Protein AF-A0A9E0LK33-F1 (afdb_monomer_lite)

Structure (mmCIF, N/CA/C/O backbone):
data_AF-A0A9E0LK33-F1
#
_entry.id   AF-A0A9E0LK33-F1
#
loop_
_atom_site.group_PDB
_atom_site.id
_atom_site.type_symbol
_atom_site.label_atom_id
_atom_site.label_alt_id
_atom_site.label_comp_id
_atom_site.label_asym_id
_atom_site.label_entity_id
_atom_site.label_seq_id
_atom_site.pdbx_PDB_ins_code
_atom_site.Cartn_x
_atom_site.Cartn_y
_atom_site.Cartn_z
_atom_site.occupancy
_atom_site.B_iso_or_equiv
_atom_site.auth_seq_id
_atom_site.auth_comp_id
_atom_site.auth_asym_id
_atom_site.auth_atom_id
_atom_site.pdbx_PDB_model_num
ATOM 1 N N . MET A 1 1 ? 21.425 -61.976 19.466 1.00 54.62 1 MET A N 1
ATOM 2 C CA . MET A 1 1 ? 20.551 -60.784 19.347 1.00 54.62 1 MET A CA 1
ATOM 3 C C . MET A 1 1 ? 21.285 -59.487 19.737 1.00 54.62 1 MET A C 1
ATOM 5 O O . MET A 1 1 ? 20.877 -58.837 20.687 1.00 54.62 1 MET A O 1
ATOM 9 N N . ARG A 1 2 ? 22.384 -59.098 19.064 1.00 52.91 2 ARG A N 1
ATOM 10 C CA . ARG A 1 2 ? 23.091 -57.823 19.366 1.00 52.91 2 ARG A CA 1
ATOM 11 C C . ARG A 1 2 ? 23.716 -57.107 18.154 1.00 52.91 2 ARG A C 1
ATOM 13 O O . ARG A 1 2 ? 24.446 -56.147 18.339 1.00 52.91 2 ARG A O 1
ATOM 20 N N . LEU A 1 3 ? 23.439 -57.555 16.926 1.00 46.72 3 LEU A N 1
ATOM 21 C CA . LEU A 1 3 ? 23.984 -56.933 15.704 1.00 46.72 3 LEU A CA 1
ATOM 22 C C . LEU A 1 3 ? 22.909 -56.267 14.830 1.00 46.72 3 LEU A C 1
ATOM 24 O O . LEU A 1 3 ? 23.234 -55.418 14.010 1.00 46.72 3 LEU A O 1
ATOM 28 N N . LEU A 1 4 ? 21.625 -56.578 15.047 1.00 45.12 4 LEU A N 1
ATOM 29 C CA . LEU A 1 4 ? 20.515 -55.987 14.289 1.00 45.12 4 LEU A CA 1
ATOM 30 C C . LEU A 1 4 ? 20.141 -54.568 14.769 1.00 45.12 4 LEU A C 1
ATOM 32 O O . LEU A 1 4 ? 19.580 -53.786 14.014 1.00 45.12 4 LEU A O 1
ATOM 36 N N . SER A 1 5 ? 20.482 -54.214 16.012 1.00 48.97 5 SER A N 1
ATOM 37 C CA . SER A 1 5 ? 20.135 -52.929 16.641 1.00 48.97 5 SER A CA 1
ATOM 38 C C . SER A 1 5 ? 21.117 -51.788 16.334 1.00 48.97 5 SER A C 1
ATOM 40 O O . SER A 1 5 ? 20.790 -50.620 16.542 1.00 48.97 5 SER A O 1
ATOM 42 N N . VAL A 1 6 ? 22.311 -52.095 15.818 1.00 51.22 6 VAL A N 1
ATOM 43 C CA . VAL A 1 6 ? 23.331 -51.076 15.504 1.00 51.22 6 VAL A CA 1
ATOM 44 C C . VAL A 1 6 ? 23.094 -50.467 14.117 1.00 51.22 6 VAL A C 1
ATOM 46 O O . VAL A 1 6 ? 23.291 -49.271 13.926 1.00 51.22 6 VAL A O 1
ATOM 49 N N . VAL A 1 7 ? 22.572 -51.252 13.169 1.00 51.94 7 VAL A N 1
ATOM 50 C CA . VAL A 1 7 ? 22.350 -50.806 11.783 1.00 51.94 7 VAL A CA 1
ATOM 51 C C . VAL A 1 7 ? 21.169 -49.829 11.672 1.00 51.94 7 VAL A C 1
ATOM 53 O O . VAL A 1 7 ? 21.258 -48.844 10.943 1.00 51.94 7 VAL A O 1
ATOM 56 N N . CYS A 1 8 ? 20.099 -50.011 12.457 1.00 46.41 8 CYS A N 1
ATOM 57 C CA . CYS A 1 8 ? 18.974 -49.062 12.479 1.00 46.41 8 CYS A CA 1
ATOM 58 C C . CYS A 1 8 ? 19.328 -47.708 13.114 1.00 46.41 8 CYS A C 1
ATOM 60 O O . CYS A 1 8 ? 18.790 -46.681 12.706 1.00 46.41 8 CYS A O 1
ATOM 62 N N . SER A 1 9 ? 20.250 -47.691 14.079 1.00 49.72 9 SER A N 1
ATOM 63 C CA . SER A 1 9 ? 20.645 -46.460 14.777 1.00 49.72 9 SER A CA 1
ATOM 64 C C . SER A 1 9 ? 21.509 -45.541 13.902 1.00 49.72 9 SER A C 1
ATOM 66 O O . SER A 1 9 ? 21.467 -44.324 14.060 1.00 49.72 9 SER A O 1
ATOM 68 N N . LEU A 1 10 ? 22.254 -46.103 12.943 1.00 47.41 10 LEU A N 1
ATOM 69 C CA . LEU A 1 10 ? 23.092 -45.325 12.024 1.00 47.41 10 LEU A CA 1
ATOM 70 C C . LEU A 1 10 ? 22.286 -44.731 10.854 1.00 47.41 10 LEU A C 1
ATOM 72 O O . LEU A 1 10 ? 22.591 -43.637 10.386 1.00 47.41 10 LEU A O 1
ATOM 76 N N . ALA A 1 11 ? 21.215 -45.408 10.424 1.00 51.69 11 ALA A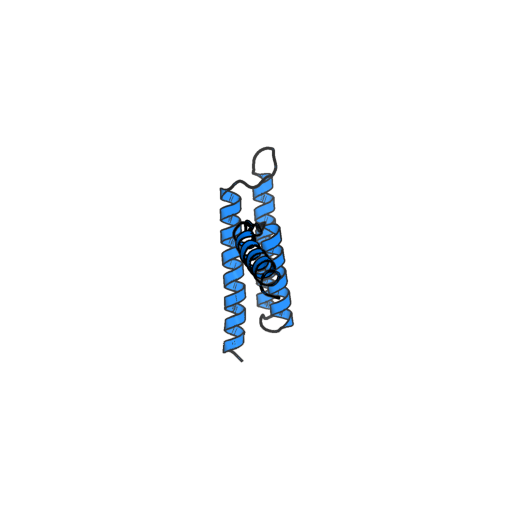 N 1
ATOM 77 C CA . ALA A 1 11 ? 20.337 -44.924 9.356 1.00 51.69 11 ALA A CA 1
ATOM 78 C C . ALA A 1 11 ? 19.490 -43.706 9.779 1.00 51.69 11 ALA A C 1
ATOM 80 O O . ALA A 1 11 ? 19.265 -42.809 8.972 1.00 51.69 11 ALA A O 1
ATOM 81 N N . LEU A 1 12 ? 19.079 -43.627 11.051 1.00 52.34 12 LEU A N 1
ATOM 82 C CA . LEU A 1 12 ? 18.332 -42.480 11.594 1.00 52.34 12 LEU A CA 1
ATOM 83 C C . LEU A 1 12 ? 19.213 -41.242 11.841 1.00 52.34 12 LEU A C 1
ATOM 85 O O . LEU A 1 12 ? 18.714 -40.117 11.822 1.00 52.34 12 LEU A O 1
ATOM 89 N N . ALA A 1 13 ? 20.521 -41.433 12.041 1.00 50.28 13 ALA A N 1
ATOM 90 C CA . ALA A 1 13 ? 21.469 -40.341 12.258 1.00 50.28 13 ALA A CA 1
ATOM 91 C C . ALA A 1 13 ? 21.916 -39.650 10.955 1.00 50.28 13 ALA A C 1
ATOM 93 O O . ALA A 1 13 ? 22.337 -38.497 11.000 1.00 50.28 13 ALA A O 1
ATOM 94 N N . LEU A 1 14 ? 21.807 -40.311 9.794 1.00 50.50 14 LEU A N 1
ATOM 95 C CA . LEU A 1 14 ? 22.146 -39.698 8.500 1.00 50.50 14 LEU A CA 1
ATOM 96 C C . LEU A 1 14 ? 21.004 -38.867 7.893 1.00 50.50 14 LEU A C 1
ATOM 98 O O . LEU A 1 14 ? 21.263 -37.967 7.098 1.00 50.50 14 LEU A O 1
ATOM 102 N N . SER A 1 15 ? 19.749 -39.123 8.270 1.00 53.94 15 SER A N 1
ATOM 103 C CA . SER A 1 15 ? 18.589 -38.391 7.739 1.00 53.94 15 SER A CA 1
ATOM 104 C C . SER A 1 15 ? 18.428 -36.967 8.291 1.00 53.94 15 SER A C 1
ATOM 106 O O . SER A 1 15 ? 17.732 -36.158 7.682 1.00 53.94 15 SER A O 1
ATOM 108 N N . SER A 1 16 ? 19.071 -36.624 9.412 1.00 53.53 16 SER A N 1
ATOM 109 C CA . SER A 1 16 ? 18.981 -35.287 10.025 1.00 53.53 16 SER A CA 1
ATOM 110 C C . SER A 1 16 ? 19.902 -34.241 9.386 1.00 53.53 16 SER A C 1
ATOM 112 O O . SER A 1 16 ? 19.716 -33.047 9.614 1.00 53.53 16 SER A O 1
ATOM 114 N N . LEU A 1 17 ? 20.865 -34.655 8.555 1.00 52.78 17 LEU A N 1
ATOM 115 C CA . LEU A 1 17 ? 21.786 -33.743 7.866 1.00 52.78 17 LEU A CA 1
ATOM 116 C C . LEU A 1 17 ? 21.237 -33.218 6.529 1.00 52.78 17 LEU A C 1
ATOM 118 O O . LEU A 1 17 ? 21.777 -32.258 5.984 1.00 52.78 17 LEU A O 1
ATOM 122 N N . PHE A 1 18 ? 20.154 -33.799 6.001 1.00 51.88 18 PHE A N 1
ATOM 123 C CA . PHE A 1 18 ? 19.607 -33.399 4.697 1.00 51.88 18 PHE A CA 1
ATOM 124 C C . PHE A 1 18 ? 18.770 -32.107 4.752 1.00 51.88 18 PHE A C 1
ATOM 126 O O . PHE A 1 18 ? 18.615 -31.422 3.744 1.00 51.88 18 PHE A O 1
ATOM 133 N N . SER A 1 19 ? 18.279 -31.713 5.931 1.00 55.47 19 SER A N 1
ATOM 134 C CA . SER A 1 19 ? 17.427 -30.523 6.082 1.00 55.47 19 SER A CA 1
ATOM 135 C C . SER A 1 19 ? 18.184 -29.186 6.088 1.00 55.47 19 SER A C 1
ATOM 137 O O . SER A 1 19 ? 17.542 -28.141 6.129 1.00 55.47 19 SER A O 1
ATOM 139 N N . MET A 1 20 ? 19.523 -29.176 6.051 1.00 57.44 20 MET A N 1
ATOM 140 C CA . MET A 1 20 ? 20.318 -27.933 6.117 1.00 57.44 20 MET A CA 1
ATOM 141 C C . MET A 1 20 ? 20.507 -27.219 4.767 1.00 57.44 20 MET A C 1
ATOM 143 O O . MET A 1 20 ? 21.085 -26.137 4.740 1.00 57.44 20 MET A O 1
ATOM 147 N N . PHE A 1 21 ? 20.028 -27.789 3.656 1.00 58.50 21 PHE A N 1
ATOM 148 C CA . PHE A 1 21 ? 20.308 -27.277 2.304 1.00 58.50 21 PHE A CA 1
ATOM 149 C C . PHE A 1 21 ? 19.068 -26.913 1.484 1.00 58.50 21 PHE A C 1
ATOM 151 O O . PHE A 1 21 ? 19.168 -26.763 0.268 1.00 58.50 21 PHE A O 1
ATOM 158 N N . LEU A 1 22 ? 17.901 -26.741 2.110 1.00 62.00 22 LEU A N 1
ATOM 159 C CA . LEU A 1 22 ? 16.782 -26.142 1.389 1.00 62.00 22 LEU A CA 1
ATOM 160 C C . LEU A 1 22 ? 16.981 -24.622 1.352 1.00 62.00 22 LEU A C 1
ATOM 162 O O . LEU A 1 22 ? 16.991 -24.000 2.418 1.00 62.00 22 LEU A O 1
ATOM 166 N N . PRO A 1 23 ? 17.146 -24.001 0.168 1.00 66.31 23 PRO A N 1
ATOM 167 C CA . PRO A 1 23 ? 17.097 -22.554 0.083 1.00 66.31 23 PRO A CA 1
ATOM 168 C C . PRO A 1 23 ? 15.715 -22.109 0.572 1.00 66.31 23 PRO A C 1
ATOM 170 O O . PRO A 1 23 ? 14.689 -22.490 0.009 1.00 66.31 23 PRO A O 1
ATOM 173 N N . VAL A 1 24 ? 15.681 -21.322 1.648 1.00 65.44 24 VAL A N 1
ATOM 174 C CA . VAL A 1 24 ? 14.480 -20.574 2.024 1.00 65.44 24 VAL A CA 1
ATOM 175 C C . VAL A 1 24 ? 14.350 -19.459 0.995 1.00 65.44 24 VAL A C 1
ATOM 177 O O . VAL A 1 24 ? 14.931 -18.386 1.143 1.00 65.44 24 VAL A O 1
ATOM 180 N N . GLU A 1 25 ? 13.650 -19.748 -0.098 1.00 62.16 25 GLU A N 1
ATOM 181 C CA . GLU A 1 25 ? 13.341 -18.756 -1.118 1.00 62.16 25 GLU A CA 1
ATOM 182 C C . GLU A 1 25 ? 12.305 -17.793 -0.525 1.00 62.16 25 GLU A C 1
ATOM 184 O O . GLU A 1 25 ? 11.123 -18.113 -0.363 1.00 62.16 25 GLU A O 1
ATOM 189 N N . ALA A 1 26 ? 12.773 -16.627 -0.079 1.00 68.00 26 ALA A N 1
ATOM 190 C CA . ALA A 1 26 ? 11.892 -15.585 0.415 1.00 68.00 26 ALA A CA 1
ATOM 191 C C . ALA A 1 26 ? 10.972 -15.158 -0.732 1.00 68.00 26 ALA A C 1
ATOM 193 O O . ALA A 1 26 ? 11.448 -14.763 -1.793 1.00 68.00 26 ALA A O 1
ATOM 194 N N . LYS A 1 27 ? 9.653 -15.233 -0.519 1.00 73.75 27 LYS A N 1
ATOM 195 C CA . LYS A 1 27 ? 8.669 -14.764 -1.498 1.00 73.75 27 LYS A CA 1
ATOM 196 C C . LYS A 1 27 ? 8.989 -13.315 -1.872 1.00 73.75 27 LYS A C 1
ATOM 198 O O . LYS A 1 27 ? 8.818 -12.426 -1.037 1.00 73.75 27 LYS A O 1
ATOM 203 N N . GLU A 1 28 ? 9.411 -13.077 -3.111 1.00 77.44 28 GLU A N 1
ATOM 204 C CA . GLU A 1 28 ? 9.517 -11.721 -3.640 1.00 77.44 28 GLU A CA 1
ATOM 205 C C . GLU A 1 28 ? 8.107 -11.153 -3.796 1.00 77.44 28 GLU A C 1
ATOM 207 O O . GLU A 1 28 ? 7.257 -11.699 -4.500 1.00 77.44 28 GLU A O 1
ATOM 212 N N . TRP A 1 29 ? 7.831 -10.072 -3.074 1.00 85.88 29 TRP A N 1
ATOM 213 C CA . TRP A 1 29 ? 6.557 -9.377 -3.176 1.00 85.88 29 TRP A CA 1
ATOM 214 C C . TRP A 1 29 ? 6.634 -8.357 -4.299 1.00 85.88 29 TRP A C 1
ATOM 216 O O . TRP A 1 29 ? 7.483 -7.469 -4.270 1.00 85.88 29 TRP A O 1
ATOM 226 N N . SER A 1 30 ? 5.712 -8.435 -5.257 1.00 93.12 30 SER A N 1
ATOM 227 C CA . SER A 1 30 ? 5.571 -7.365 -6.237 1.00 93.12 30 SER A CA 1
ATOM 228 C C . SER A 1 30 ? 4.882 -6.138 -5.622 1.00 93.12 30 SER A C 1
ATOM 230 O O . SER A 1 30 ? 4.145 -6.229 -4.633 1.00 93.12 30 SER A O 1
ATOM 232 N N . ILE A 1 31 ? 5.049 -4.976 -6.264 1.00 95.12 31 ILE A N 1
ATOM 233 C CA . ILE A 1 31 ? 4.313 -3.749 -5.913 1.00 95.12 31 ILE A CA 1
ATOM 234 C C . ILE A 1 31 ? 2.795 -3.985 -5.937 1.00 95.12 31 ILE A C 1
ATOM 236 O O . ILE A 1 31 ? 2.067 -3.432 -5.115 1.00 95.12 31 ILE A O 1
ATOM 240 N N . ASP A 1 32 ? 2.307 -4.792 -6.884 1.00 95.12 32 ASP A N 1
ATOM 241 C CA . ASP A 1 32 ? 0.891 -5.152 -6.995 1.00 95.12 32 ASP A CA 1
ATOM 242 C C . ASP A 1 32 ? 0.422 -5.979 -5.792 1.00 95.12 32 ASP A C 1
ATOM 244 O O . ASP A 1 32 ? -0.579 -5.623 -5.163 1.00 95.12 32 ASP A O 1
ATOM 248 N N . ASP A 1 33 ? 1.190 -7.002 -5.409 1.00 95.88 33 ASP A N 1
ATOM 249 C CA . ASP A 1 33 ? 0.878 -7.848 -4.253 1.00 95.88 33 ASP A CA 1
ATOM 250 C C . ASP A 1 33 ? 0.838 -7.030 -2.960 1.00 95.88 33 ASP A C 1
ATOM 252 O O . ASP A 1 33 ? -0.102 -7.147 -2.168 1.00 95.88 33 ASP A O 1
ATOM 256 N N . ARG A 1 34 ? 1.830 -6.151 -2.749 1.00 97.06 34 ARG A N 1
ATOM 257 C CA . ARG A 1 34 ? 1.861 -5.274 -1.568 1.00 97.06 34 ARG A CA 1
ATOM 258 C C . ARG A 1 34 ? 0.674 -4.316 -1.552 1.00 97.06 34 ARG A C 1
ATOM 260 O O . ARG A 1 34 ? 0.051 -4.137 -0.506 1.00 97.06 34 ARG A O 1
ATOM 267 N N . GLN A 1 35 ? 0.329 -3.716 -2.690 1.00 97.81 35 GLN A N 1
ATOM 268 C CA . GLN A 1 35 ? -0.809 -2.800 -2.781 1.00 97.81 35 GLN A CA 1
ATOM 269 C C . GLN A 1 35 ? -2.131 -3.515 -2.457 1.00 97.81 35 GLN A C 1
ATOM 271 O O . GLN A 1 35 ? -2.968 -2.966 -1.735 1.00 97.81 35 GLN A O 1
ATOM 276 N N . GLN A 1 36 ? -2.312 -4.745 -2.950 1.00 98.00 36 GLN A N 1
ATOM 277 C CA . GLN A 1 36 ? -3.482 -5.567 -2.644 1.00 98.00 36 GLN A CA 1
ATOM 278 C C . GLN A 1 36 ? -3.532 -5.960 -1.163 1.00 98.00 36 GLN A C 1
ATOM 280 O O . GLN A 1 36 ? -4.588 -5.840 -0.539 1.00 98.00 36 GLN A O 1
ATOM 285 N N . ALA A 1 37 ? -2.402 -6.360 -0.578 1.00 97.94 37 ALA A N 1
ATOM 286 C CA . ALA A 1 37 ? -2.327 -6.698 0.840 1.00 97.94 37 ALA A CA 1
ATOM 287 C C . ALA A 1 37 ? -2.689 -5.503 1.736 1.00 97.94 37 ALA A C 1
ATOM 289 O O . ALA A 1 37 ? -3.496 -5.643 2.655 1.00 97.94 37 ALA A O 1
ATOM 290 N N . LEU A 1 38 ? -2.173 -4.304 1.444 1.00 98.56 38 LEU A N 1
ATOM 291 C CA . LEU A 1 38 ? -2.537 -3.099 2.197 1.00 98.56 38 LEU A CA 1
ATOM 292 C C . LEU A 1 38 ? -4.015 -2.730 2.009 1.00 98.56 38 LEU A C 1
ATOM 294 O O . LEU A 1 38 ? -4.685 -2.369 2.975 1.00 98.56 38 LEU A O 1
ATOM 298 N N . MET A 1 39 ? -4.565 -2.875 0.798 1.00 98.62 39 MET A N 1
ATOM 299 C CA . MET A 1 39 ? -6.000 -2.681 0.553 1.00 98.62 39 MET A CA 1
ATOM 300 C C . MET A 1 39 ? -6.850 -3.625 1.416 1.00 98.62 39 MET A C 1
ATOM 302 O O . MET A 1 39 ? -7.847 -3.204 2.009 1.00 98.62 39 MET A O 1
ATOM 306 N N . GLN A 1 40 ? -6.443 -4.890 1.521 1.00 98.50 40 GLN A N 1
ATOM 307 C CA . GLN A 1 40 ? -7.103 -5.866 2.380 1.00 98.50 40 GLN A CA 1
ATOM 308 C C . GLN A 1 40 ? -7.020 -5.463 3.858 1.00 98.50 40 GLN A C 1
ATOM 310 O O . GLN A 1 40 ? -8.053 -5.434 4.527 1.00 98.50 40 GLN A O 1
ATOM 315 N N . GLN A 1 41 ? -5.850 -5.040 4.343 1.00 98.38 41 GLN A N 1
ATOM 316 C CA . GLN A 1 41 ? -5.687 -4.556 5.719 1.00 98.38 41 GLN A CA 1
ATOM 317 C C . GLN A 1 41 ? -6.585 -3.352 6.037 1.00 98.38 41 GLN A C 1
ATOM 319 O O . GLN A 1 41 ? -7.146 -3.273 7.131 1.00 98.38 41 GLN A O 1
ATOM 324 N N . VAL A 1 42 ? -6.768 -2.426 5.088 1.00 98.69 42 VAL A N 1
ATOM 325 C CA . VAL A 1 42 ? -7.697 -1.292 5.243 1.00 98.69 42 VAL A CA 1
ATOM 326 C C . VAL A 1 42 ? -9.143 -1.779 5.366 1.00 98.69 42 VAL A C 1
ATOM 328 O O . VAL A 1 42 ? -9.889 -1.309 6.229 1.00 98.69 42 VAL A O 1
ATOM 331 N N . ASN A 1 43 ? -9.552 -2.729 4.521 1.00 98.50 43 ASN A N 1
ATOM 332 C CA . ASN A 1 43 ? -10.900 -3.298 4.553 1.00 98.50 43 ASN A CA 1
ATOM 333 C C . ASN A 1 43 ? -11.176 -4.036 5.869 1.00 98.50 43 ASN A C 1
ATOM 335 O O . ASN A 1 43 ? -12.227 -3.837 6.482 1.00 98.50 43 ASN A O 1
ATOM 339 N N . GLU A 1 44 ? -10.223 -4.847 6.321 1.00 98.19 44 GLU A N 1
ATOM 340 C CA . GLU A 1 44 ? -10.296 -5.576 7.586 1.00 98.19 44 GLU A CA 1
ATOM 341 C C . GLU A 1 44 ? -10.317 -4.624 8.782 1.00 98.19 44 GLU A C 1
ATOM 343 O O . GLU A 1 44 ? -11.185 -4.751 9.643 1.00 98.19 44 GLU A O 1
ATOM 348 N N . GLY A 1 45 ? -9.440 -3.614 8.798 1.00 97.75 45 GLY A N 1
ATOM 349 C CA . GLY A 1 45 ? -9.406 -2.596 9.847 1.00 97.75 45 GLY A CA 1
ATOM 350 C C . GLY A 1 45 ? -10.726 -1.832 9.959 1.00 97.75 45 GLY A C 1
ATOM 351 O O . GLY A 1 45 ? -11.227 -1.622 11.063 1.00 97.75 45 GLY A O 1
ATOM 352 N N . GLN A 1 46 ? -11.355 -1.485 8.831 1.00 98.12 46 GLN A N 1
ATOM 353 C CA . GLN A 1 46 ? -12.683 -0.867 8.845 1.00 98.12 46 GLN A CA 1
ATOM 354 C C . GLN A 1 46 ? -13.754 -1.827 9.385 1.00 98.12 46 GLN A C 1
ATOM 356 O O . GLN A 1 46 ? -14.560 -1.434 10.229 1.00 98.12 46 GLN A O 1
ATOM 361 N N . LYS A 1 47 ? -13.771 -3.086 8.926 1.00 97.56 47 LYS A N 1
ATOM 362 C CA . LYS A 1 47 ? -14.740 -4.101 9.378 1.00 97.56 47 LYS A CA 1
ATOM 363 C C . LYS A 1 47 ? -14.621 -4.368 10.882 1.00 97.56 47 LYS A C 1
ATOM 365 O O . LYS A 1 47 ? -15.634 -4.492 11.565 1.00 97.56 47 LYS A O 1
ATOM 370 N N . ALA A 1 48 ? -13.394 -4.400 11.396 1.00 96.38 48 ALA A N 1
ATOM 371 C CA . ALA A 1 48 ? -13.084 -4.592 12.809 1.00 96.38 48 ALA A CA 1
ATOM 372 C C . ALA A 1 48 ? -13.296 -3.330 13.669 1.00 96.38 48 ALA A C 1
ATOM 374 O O . ALA A 1 48 ? -13.067 -3.369 14.879 1.00 96.38 48 ALA A O 1
ATOM 375 N N . LYS A 1 49 ? -13.737 -2.209 13.072 1.00 95.38 49 LYS A N 1
ATOM 376 C CA . LYS A 1 49 ? -13.853 -0.894 13.729 1.00 95.38 49 LYS A CA 1
ATOM 377 C C . LYS A 1 49 ? -12.525 -0.404 14.335 1.00 95.38 49 LYS A C 1
ATOM 379 O O . LYS A 1 49 ? -12.523 0.359 15.296 1.00 95.38 49 LYS A O 1
ATOM 384 N N . GLU A 1 50 ? -11.402 -0.852 13.779 1.00 96.75 50 GLU A N 1
ATOM 385 C CA . GLU A 1 50 ? -10.055 -0.346 14.077 1.00 96.75 50 GLU A CA 1
ATOM 386 C C . GLU A 1 50 ? -9.704 0.864 13.199 1.00 96.75 50 GLU A C 1
ATOM 388 O O . GLU A 1 50 ? -8.775 1.595 13.508 1.00 96.75 50 GLU A O 1
ATOM 393 N N . LEU A 1 51 ? -10.456 1.091 12.120 1.00 97.62 51 LEU A N 1
ATOM 394 C CA . LEU A 1 51 ? -10.415 2.295 11.295 1.00 97.62 51 LEU A CA 1
ATOM 395 C C . LEU A 1 51 ? -11.831 2.858 11.157 1.00 97.62 51 LEU A C 1
ATOM 397 O O . LEU A 1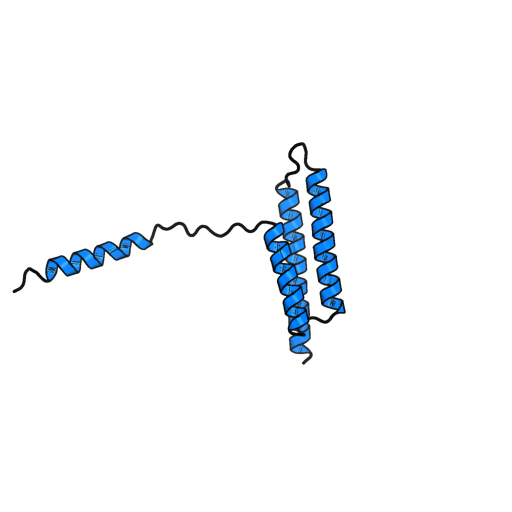 51 ? -12.796 2.115 10.956 1.00 97.62 51 LEU A O 1
ATOM 401 N N . THR A 1 52 ? -11.968 4.179 11.205 1.00 96.75 52 THR A N 1
ATOM 402 C CA . THR A 1 52 ? -13.217 4.851 10.836 1.00 96.75 52 THR A CA 1
ATOM 403 C C . THR A 1 52 ? -13.457 4.773 9.328 1.00 96.75 52 THR A C 1
ATOM 405 O O . THR A 1 52 ? -12.546 4.566 8.525 1.00 96.75 52 THR A O 1
ATOM 408 N N . VAL A 1 53 ? -14.700 5.030 8.912 1.00 97.25 53 VAL A N 1
ATOM 409 C CA . VAL A 1 53 ? -15.061 5.121 7.488 1.00 97.25 53 VAL A CA 1
ATOM 410 C C . VAL A 1 53 ? -14.234 6.191 6.765 1.00 97.25 53 VAL A C 1
ATOM 412 O O . VAL A 1 53 ? -13.809 5.976 5.631 1.00 97.25 53 VAL A O 1
ATOM 415 N N . LYS A 1 54 ? -13.978 7.336 7.414 1.00 97.75 54 LYS A N 1
ATOM 416 C CA . LYS A 1 54 ? -13.216 8.448 6.826 1.00 97.75 54 LYS A CA 1
ATOM 417 C C . LYS A 1 54 ? -11.740 8.088 6.647 1.00 97.75 54 LYS A C 1
ATOM 419 O O . LYS A 1 54 ? -11.201 8.310 5.565 1.00 97.75 54 LYS A O 1
ATOM 424 N N . GLU A 1 55 ? -11.118 7.501 7.667 1.00 98.25 55 GLU A N 1
ATOM 425 C CA . GLU A 1 55 ? -9.722 7.039 7.626 1.00 98.25 55 GLU A CA 1
ATOM 426 C C . GLU A 1 55 ? -9.539 5.961 6.555 1.00 98.25 55 GLU A C 1
ATOM 428 O O . GLU A 1 55 ? -8.708 6.105 5.660 1.00 98.25 55 GLU A O 1
ATOM 433 N N . ALA A 1 56 ? -10.397 4.937 6.558 1.00 98.50 56 ALA A N 1
ATOM 434 C CA . ALA A 1 56 ? -10.349 3.879 5.559 1.00 98.50 56 ALA A CA 1
ATOM 435 C C . ALA A 1 56 ? -10.583 4.417 4.136 1.00 98.50 56 ALA A C 1
ATOM 437 O O . ALA A 1 56 ? -9.941 3.973 3.187 1.00 98.50 56 ALA A O 1
ATOM 438 N N . LYS A 1 57 ? -11.476 5.399 3.950 1.00 98.56 57 LYS A N 1
ATOM 439 C CA . LYS A 1 57 ? -11.670 6.066 2.650 1.00 98.56 57 LYS A CA 1
ATOM 440 C C . LYS A 1 57 ? -10.415 6.819 2.198 1.00 98.56 57 LYS A C 1
ATOM 442 O O . LYS A 1 57 ? -10.097 6.767 1.011 1.00 98.56 57 LYS A O 1
ATOM 447 N N . SER A 1 58 ? -9.716 7.497 3.112 1.00 98.56 58 SER A N 1
ATOM 448 C CA . SER A 1 58 ? -8.461 8.191 2.8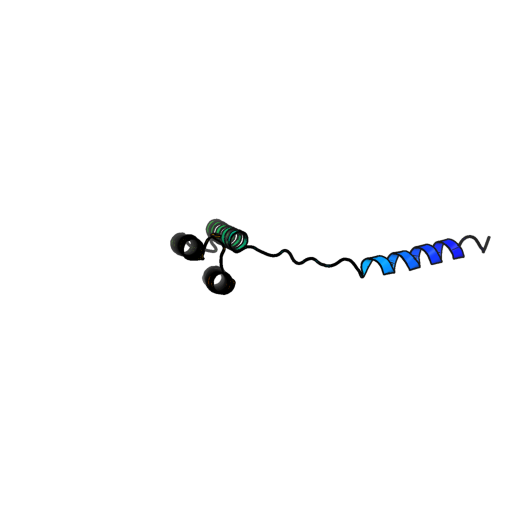00 1.00 98.56 58 SER A CA 1
ATOM 449 C C . SER A 1 58 ? -7.385 7.207 2.347 1.00 98.56 58 SER A C 1
ATOM 451 O O . SER A 1 58 ? -6.879 7.335 1.239 1.00 98.56 58 SER A O 1
ATOM 453 N N . LEU A 1 59 ? -7.146 6.146 3.119 1.00 98.75 59 LEU A N 1
ATOM 454 C CA . LEU A 1 59 ? -6.122 5.142 2.808 1.00 98.75 59 LEU A CA 1
ATOM 455 C C . LEU A 1 59 ? -6.371 4.446 1.458 1.00 98.75 59 LEU A C 1
ATOM 457 O O . LEU A 1 59 ? -5.447 4.237 0.673 1.00 98.75 59 LEU A O 1
ATOM 461 N N . ARG A 1 60 ? -7.636 4.145 1.122 1.00 98.69 60 ARG A N 1
ATOM 462 C CA . ARG A 1 60 ? -7.988 3.615 -0.210 1.00 98.69 60 ARG A CA 1
ATOM 463 C C . ARG A 1 60 ? -7.698 4.606 -1.333 1.00 98.69 60 ARG A C 1
ATOM 465 O O . ARG A 1 60 ? -7.289 4.192 -2.416 1.00 98.69 60 ARG A O 1
ATOM 472 N N . LYS A 1 61 ? -7.919 5.902 -1.096 1.00 98.62 61 LYS A N 1
ATOM 473 C CA . LYS A 1 61 ? -7.581 6.959 -2.057 1.00 98.62 61 LYS A CA 1
ATOM 474 C C . LYS A 1 61 ? -6.069 7.026 -2.269 1.00 98.62 61 LYS A C 1
ATOM 476 O O . LYS A 1 61 ? -5.644 7.151 -3.414 1.00 98.62 61 LYS A O 1
ATOM 481 N N . ASP A 1 62 ? -5.278 6.886 -1.212 1.00 98.62 62 ASP A N 1
ATOM 482 C CA . ASP A 1 62 ? -3.815 6.906 -1.298 1.00 98.62 62 ASP A CA 1
ATOM 483 C C . ASP A 1 62 ? -3.284 5.703 -2.089 1.00 98.62 62 ASP A C 1
ATOM 485 O O . ASP A 1 62 ? -2.508 5.882 -3.029 1.00 98.62 62 ASP A O 1
ATOM 489 N N . LEU A 1 63 ? -3.812 4.499 -1.838 1.00 98.56 63 LEU A N 1
ATOM 490 C CA . LEU A 1 63 ? -3.513 3.306 -2.645 1.00 98.56 63 LEU A CA 1
ATOM 491 C C . LEU A 1 63 ? -3.928 3.474 -4.118 1.00 98.56 63 LEU A C 1
ATOM 493 O O . LEU A 1 63 ? -3.190 3.090 -5.024 1.00 98.56 63 LEU A O 1
ATOM 497 N N . ALA A 1 64 ? -5.082 4.092 -4.389 1.00 98.38 64 ALA A N 1
ATOM 498 C CA . ALA A 1 64 ? -5.519 4.375 -5.758 1.00 98.38 64 ALA A CA 1
ATOM 499 C C . ALA A 1 64 ? -4.625 5.416 -6.458 1.00 98.38 64 ALA A C 1
ATOM 501 O O . ALA A 1 64 ? -4.379 5.325 -7.663 1.00 98.38 64 ALA A O 1
ATOM 502 N N . ASN A 1 65 ? -4.122 6.409 -5.723 1.00 98.44 65 ASN A N 1
ATOM 503 C CA . ASN A 1 65 ? -3.168 7.381 -6.246 1.00 98.44 65 ASN A CA 1
ATOM 504 C C . ASN A 1 65 ? -1.817 6.726 -6.553 1.00 98.44 65 ASN A C 1
ATOM 506 O O . ASN A 1 65 ? -1.243 7.008 -7.606 1.00 98.44 65 ASN A O 1
ATOM 510 N N . LEU A 1 66 ? -1.352 5.810 -5.699 1.00 98.19 66 LEU A N 1
ATOM 511 C CA . LEU A 1 66 ? -0.147 5.015 -5.935 1.00 98.19 66 LEU A CA 1
ATOM 512 C C . LEU A 1 66 ? -0.282 4.159 -7.200 1.00 98.19 66 LEU A C 1
ATOM 514 O O . LEU A 1 66 ? 0.603 4.181 -8.053 1.00 98.19 66 LEU A O 1
ATOM 518 N N . ALA A 1 67 ? -1.429 3.503 -7.395 1.00 97.56 67 ALA A N 1
ATOM 519 C CA . ALA A 1 67 ? -1.716 2.751 -8.617 1.00 97.56 67 ALA A CA 1
ATOM 520 C C . ALA A 1 67 ? -1.618 3.628 -9.879 1.00 97.56 67 ALA A C 1
ATOM 522 O O . ALA A 1 67 ? -0.993 3.246 -10.871 1.00 97.56 67 ALA A O 1
ATOM 523 N N . LYS A 1 68 ? -2.186 4.842 -9.832 1.00 97.81 68 LYS A N 1
ATOM 524 C CA . LYS A 1 68 ? -2.094 5.820 -10.931 1.00 97.81 68 LYS A CA 1
ATOM 525 C C . LYS A 1 68 ? -0.659 6.291 -11.158 1.00 97.81 68 LYS A C 1
ATOM 527 O O . LYS A 1 68 ? -0.244 6.434 -12.306 1.00 97.81 68 LYS A O 1
ATOM 532 N N . LYS A 1 69 ? 0.097 6.539 -10.087 1.00 96.88 69 LYS A N 1
ATOM 533 C CA . LYS A 1 69 ? 1.515 6.918 -10.152 1.00 96.88 69 LYS A CA 1
ATOM 534 C C . LYS A 1 69 ? 2.335 5.819 -10.825 1.00 96.88 69 LYS A C 1
ATOM 536 O O . LYS A 1 69 ? 3.033 6.105 -11.792 1.00 96.88 69 LYS A O 1
ATOM 541 N N . LYS A 1 70 ? 2.151 4.564 -10.409 1.00 95.81 70 LYS A N 1
ATOM 542 C CA . LYS A 1 70 ? 2.772 3.392 -11.034 1.00 95.81 70 LYS A CA 1
ATOM 543 C C . LYS A 1 70 ? 2.445 3.285 -12.521 1.00 95.81 70 LYS A C 1
ATOM 545 O O . LYS A 1 70 ? 3.347 3.078 -13.323 1.00 95.81 70 LYS A O 1
ATOM 550 N N . ALA A 1 71 ? 1.176 3.446 -12.902 1.00 94.31 71 ALA A N 1
ATOM 551 C CA . ALA A 1 71 ? 0.771 3.405 -14.308 1.00 94.31 71 ALA A CA 1
ATOM 552 C C . ALA A 1 71 ? 1.474 4.494 -15.137 1.00 94.31 71 ALA A C 1
ATOM 554 O O . ALA A 1 71 ? 1.972 4.216 -16.224 1.00 94.31 71 ALA A O 1
ATOM 555 N N . LYS A 1 72 ? 1.591 5.714 -14.594 1.00 94.06 72 LYS A N 1
ATOM 556 C CA . LYS A 1 72 ? 2.348 6.805 -15.227 1.00 94.06 72 LYS A CA 1
ATOM 557 C C . LYS A 1 72 ? 3.844 6.499 -15.327 1.00 94.06 72 LYS A C 1
ATOM 559 O O . LYS A 1 72 ? 4.443 6.830 -16.339 1.00 94.06 72 LYS A O 1
ATOM 564 N N . MET A 1 73 ? 4.442 5.893 -14.301 1.00 94.75 73 MET A N 1
ATOM 565 C CA . MET A 1 73 ? 5.853 5.488 -14.316 1.00 94.75 73 MET A CA 1
ATOM 566 C C . MET A 1 73 ? 6.122 4.418 -15.371 1.00 94.75 73 MET A C 1
ATOM 568 O O . MET A 1 73 ? 7.076 4.557 -16.124 1.00 94.75 73 MET A O 1
ATOM 572 N N . LYS A 1 74 ? 5.255 3.401 -15.481 1.00 91.38 74 LYS A N 1
ATOM 573 C CA . LYS A 1 74 ? 5.344 2.383 -16.540 1.00 91.38 74 LYS A CA 1
ATOM 574 C C . LYS A 1 74 ? 5.259 3.010 -17.930 1.00 91.38 74 LYS A C 1
ATOM 576 O O . LYS A 1 74 ? 6.134 2.763 -18.743 1.00 91.38 74 LYS A O 1
ATOM 581 N N . ALA A 1 75 ? 4.279 3.890 -18.151 1.00 89.38 75 ALA A N 1
ATOM 582 C CA . ALA A 1 75 ? 4.085 4.556 -19.440 1.00 89.38 75 ALA A CA 1
ATOM 583 C C . ALA A 1 75 ? 5.247 5.482 -19.846 1.00 89.38 75 ALA A C 1
ATOM 585 O O . ALA A 1 75 ? 5.417 5.764 -21.027 1.00 89.38 75 ALA A O 1
ATOM 586 N N . LYS A 1 76 ? 6.011 5.992 -18.872 1.00 87.50 76 LYS A N 1
ATOM 587 C CA . LYS A 1 76 ? 7.203 6.821 -19.104 1.00 87.50 76 LYS A CA 1
ATOM 588 C C . LYS A 1 76 ? 8.491 6.012 -19.231 1.00 87.50 76 LYS A C 1
ATOM 590 O O . LYS A 1 76 ? 9.481 6.567 -19.685 1.00 87.50 76 LYS A O 1
ATOM 595 N N . ALA A 1 77 ? 8.504 4.766 -18.764 1.00 82.44 77 ALA A N 1
ATOM 596 C CA . ALA A 1 77 ? 9.676 3.913 -18.850 1.00 82.44 77 ALA A CA 1
ATOM 597 C C . ALA A 1 77 ? 9.796 3.380 -20.282 1.00 82.44 77 ALA A C 1
ATOM 599 O O . ALA A 1 77 ? 8.853 2.777 -20.799 1.00 82.44 77 ALA A O 1
ATOM 600 N N . ASP A 1 78 ? 10.943 3.638 -20.910 1.00 66.81 78 ASP A N 1
ATOM 601 C CA . ASP A 1 78 ? 11.223 3.333 -22.314 1.00 66.81 78 ASP A CA 1
ATOM 602 C C . ASP A 1 78 ? 10.789 1.918 -22.724 1.00 66.81 78 ASP A C 1
ATOM 604 O O . ASP A 1 78 ? 10.968 0.972 -21.957 1.00 66.81 78 ASP A O 1
ATOM 608 N N . SER A 1 79 ? 10.250 1.814 -23.948 1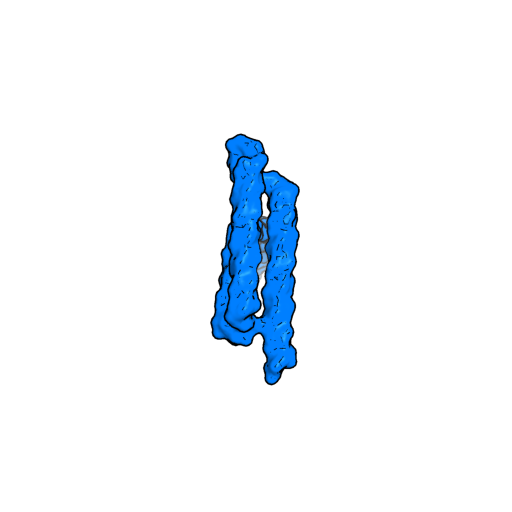.00 63.28 79 SER A N 1
ATOM 609 C CA . SER A 1 79 ? 9.919 0.663 -24.823 1.00 63.28 79 SER A CA 1
ATOM 610 C C . SER A 1 79 ? 9.255 -0.602 -24.245 1.00 63.28 79 SER A C 1
ATOM 612 O O . SER A 1 79 ? 8.437 -1.213 -24.926 1.00 63.28 79 SER A O 1
ATOM 614 N N . ASN A 1 80 ? 9.544 -1.000 -23.009 1.00 71.50 80 ASN A N 1
ATOM 615 C CA . ASN A 1 80 ? 9.125 -2.260 -22.401 1.00 71.50 80 ASN A CA 1
ATOM 616 C C . ASN A 1 80 ? 8.020 -2.090 -21.351 1.00 71.50 80 ASN A C 1
ATOM 618 O O . ASN A 1 80 ? 7.544 -3.088 -20.815 1.00 71.50 80 ASN A O 1
ATOM 622 N N . ASN A 1 81 ? 7.597 -0.853 -21.051 1.00 78.88 81 ASN A N 1
ATOM 623 C CA . ASN A 1 81 ? 6.505 -0.565 -20.110 1.00 78.88 81 ASN A CA 1
ATOM 624 C C . ASN A 1 81 ? 6.751 -1.162 -18.698 1.00 78.88 81 ASN A C 1
ATOM 626 O O . ASN A 1 81 ? 5.819 -1.459 -17.939 1.00 78.88 81 ASN A O 1
ATOM 630 N N . THR A 1 82 ? 8.029 -1.352 -18.354 1.00 85.69 82 THR A N 1
ATOM 631 C CA . THR A 1 82 ? 8.507 -1.989 -17.121 1.00 85.69 82 THR A CA 1
ATOM 632 C C . THR A 1 82 ? 9.049 -0.928 -16.176 1.00 85.69 82 THR A C 1
ATOM 634 O O . THR A 1 82 ? 9.726 0.005 -16.592 1.00 85.69 82 THR A O 1
ATOM 637 N N . LEU A 1 83 ? 8.766 -1.058 -14.879 1.00 90.06 83 LEU A N 1
ATOM 638 C CA . LEU A 1 83 ? 9.293 -0.128 -13.880 1.00 90.06 83 LEU A CA 1
ATOM 639 C C . LEU A 1 83 ? 10.817 -0.267 -13.773 1.00 90.06 83 LEU A C 1
ATOM 641 O O . LEU A 1 83 ? 11.312 -1.370 -13.544 1.00 90.06 83 LEU A O 1
ATOM 645 N N . THR A 1 84 ? 11.537 0.854 -13.864 1.00 91.81 84 THR A N 1
ATOM 646 C CA . THR A 1 84 ? 12.955 0.927 -13.482 1.00 91.81 84 THR A CA 1
ATOM 647 C C . THR A 1 84 ? 13.131 0.642 -11.986 1.00 91.81 84 THR A C 1
ATOM 649 O O . THR A 1 84 ? 12.171 0.715 -11.211 1.00 91.81 84 THR A O 1
ATOM 652 N N . LYS A 1 85 ? 14.360 0.342 -11.555 1.00 91.00 85 LYS A N 1
ATOM 653 C CA . LYS A 1 85 ? 14.667 0.076 -10.139 1.00 91.00 85 LYS A CA 1
ATOM 654 C C . LYS A 1 85 ? 14.374 1.286 -9.249 1.00 91.00 85 LYS A C 1
ATOM 656 O O . LYS A 1 85 ? 13.886 1.132 -8.131 1.00 91.00 85 LYS A O 1
ATOM 661 N N . GLU A 1 86 ? 14.613 2.488 -9.757 1.00 92.19 86 GLU A N 1
ATOM 662 C CA . GLU A 1 86 ? 14.334 3.748 -9.070 1.00 92.19 86 GLU A CA 1
ATOM 663 C C . GLU A 1 86 ? 12.824 3.923 -8.878 1.00 92.19 86 GLU A C 1
ATOM 665 O O . GLU A 1 86 ? 12.373 4.173 -7.762 1.00 92.19 86 GLU A O 1
ATOM 670 N N . ASN A 1 87 ? 12.030 3.681 -9.930 1.00 93.81 87 ASN A N 1
ATOM 671 C CA . ASN A 1 87 ? 10.569 3.719 -9.848 1.00 93.81 87 ASN A CA 1
ATOM 672 C C . ASN A 1 87 ? 10.025 2.680 -8.857 1.00 93.81 87 ASN A C 1
ATOM 674 O O . ASN A 1 87 ? 9.093 2.972 -8.109 1.00 93.81 87 ASN A O 1
ATOM 678 N N . GLN A 1 88 ? 10.593 1.470 -8.837 1.00 94.44 88 GLN A N 1
ATOM 679 C CA . GLN A 1 88 ? 10.222 0.447 -7.856 1.00 94.44 88 GLN A CA 1
ATOM 680 C C . GLN A 1 88 ? 10.531 0.921 -6.434 1.00 94.44 88 GLN A C 1
ATOM 682 O O . GLN A 1 88 ? 9.640 0.911 -5.593 1.00 94.44 88 GLN A O 1
ATOM 687 N N . THR A 1 89 ? 11.743 1.421 -6.188 1.00 95.44 89 THR A N 1
ATOM 688 C CA . THR A 1 89 ? 12.169 1.930 -4.874 1.00 95.44 89 THR A CA 1
ATOM 689 C C . THR A 1 89 ? 11.262 3.060 -4.381 1.00 95.44 89 THR A C 1
ATOM 691 O O . THR A 1 89 ? 10.874 3.091 -3.213 1.00 95.44 89 THR A O 1
ATOM 694 N N . GLU A 1 90 ? 10.875 3.975 -5.270 1.00 96.88 90 GLU A N 1
ATOM 695 C CA . GLU A 1 90 ? 9.960 5.067 -4.940 1.00 96.88 90 GLU A CA 1
ATOM 696 C C . GLU A 1 90 ? 8.564 4.550 -4.557 1.00 96.88 90 GLU A C 1
ATOM 698 O O . GLU A 1 90 ? 7.999 4.970 -3.544 1.00 96.88 90 GLU A O 1
ATOM 703 N N . LEU A 1 91 ? 8.018 3.606 -5.331 1.00 97.44 91 LEU A N 1
ATOM 704 C CA . LEU A 1 91 ? 6.723 2.987 -5.037 1.00 97.44 91 LEU A CA 1
A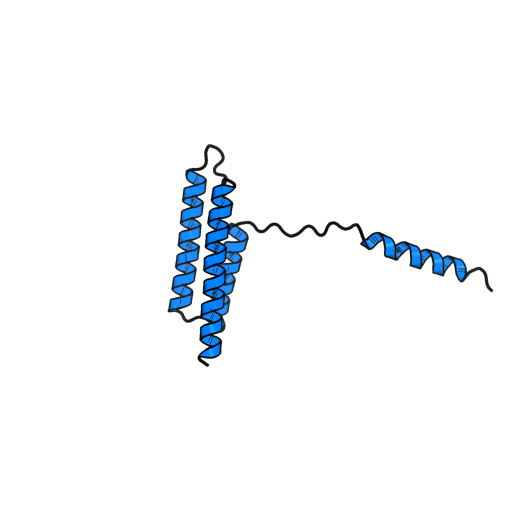TOM 705 C C . LEU A 1 91 ? 6.759 2.182 -3.731 1.00 97.44 91 LEU A C 1
ATOM 707 O O . LEU A 1 91 ? 5.800 2.248 -2.962 1.00 97.44 91 LEU A O 1
ATOM 711 N N . GLU A 1 92 ? 7.859 1.483 -3.442 1.00 96.81 92 GLU A N 1
ATOM 712 C CA . GLU A 1 92 ? 8.058 0.793 -2.163 1.00 96.81 92 GLU A CA 1
ATOM 713 C C . GLU A 1 92 ? 8.086 1.773 -0.985 1.00 96.81 92 GLU A C 1
ATOM 715 O O . GLU A 1 92 ? 7.473 1.527 0.057 1.00 96.81 92 GLU A O 1
ATOM 720 N N . GLY A 1 93 ? 8.748 2.921 -1.154 1.00 97.81 93 GLY A N 1
ATOM 721 C CA . GLY A 1 93 ? 8.755 3.993 -0.163 1.00 97.81 93 GLY A CA 1
ATOM 722 C C . GLY A 1 93 ? 7.352 4.527 0.132 1.00 97.81 93 GLY A C 1
ATOM 723 O O . GLY A 1 93 ? 7.002 4.746 1.292 1.00 97.81 93 GLY A O 1
ATOM 724 N N . ASP A 1 94 ? 6.520 4.694 -0.894 1.00 98.38 94 ASP A N 1
ATOM 725 C CA . ASP A 1 94 ? 5.138 5.145 -0.718 1.00 98.38 94 ASP A CA 1
ATOM 726 C C . ASP A 1 94 ? 4.242 4.068 -0.088 1.00 98.38 94 ASP A C 1
ATOM 728 O O . ASP A 1 94 ? 3.446 4.379 0.801 1.00 98.38 94 ASP A O 1
ATOM 732 N N . LEU A 1 95 ? 4.410 2.794 -0.460 1.00 98.31 95 LEU A N 1
ATOM 733 C CA . LEU A 1 95 ? 3.734 1.671 0.200 1.00 98.31 95 LEU A CA 1
ATOM 734 C C . LEU A 1 95 ? 4.108 1.576 1.686 1.00 98.31 95 LEU A C 1
ATOM 736 O O . LEU A 1 95 ? 3.244 1.308 2.521 1.00 98.31 95 LEU A O 1
ATOM 740 N N . ASN A 1 96 ? 5.373 1.829 2.036 1.00 98.31 96 ASN A N 1
ATOM 741 C CA . ASN A 1 96 ? 5.825 1.850 3.427 1.00 98.31 96 ASN A CA 1
ATOM 742 C C . ASN A 1 96 ? 5.140 2.958 4.233 1.00 98.31 96 ASN A C 1
ATOM 744 O O . ASN A 1 96 ? 4.682 2.691 5.343 1.00 98.31 96 ASN A O 1
ATOM 748 N N . LYS A 1 97 ? 5.007 4.168 3.675 1.00 98.50 97 LYS A N 1
ATOM 749 C CA . LYS A 1 97 ? 4.276 5.267 4.333 1.00 98.50 97 LYS A CA 1
ATOM 750 C C . LYS A 1 97 ? 2.819 4.884 4.593 1.00 98.50 97 LYS A C 1
ATOM 752 O O . LYS A 1 97 ? 2.369 4.963 5.730 1.00 98.50 97 LYS A O 1
ATOM 757 N N . ILE A 1 98 ? 2.122 4.369 3.575 1.00 98.56 98 ILE A N 1
ATOM 758 C CA . ILE A 1 98 ? 0.722 3.934 3.708 1.00 98.56 98 ILE A CA 1
ATOM 759 C C . ILE A 1 98 ? 0.590 2.824 4.763 1.00 98.56 98 ILE A C 1
ATOM 761 O O . ILE A 1 98 ? -0.337 2.844 5.569 1.00 98.56 98 ILE A O 1
ATOM 765 N N . SER A 1 99 ? 1.525 1.868 4.792 1.00 98.44 99 SER A N 1
ATOM 766 C CA . SER A 1 99 ? 1.566 0.809 5.810 1.00 98.44 99 SER A CA 1
ATOM 767 C C . SER A 1 99 ? 1.688 1.381 7.227 1.00 98.44 99 SER A C 1
ATOM 769 O O . SER A 1 99 ? 0.925 1.001 8.116 1.00 98.44 99 SER A O 1
ATOM 771 N N . VAL A 1 100 ? 2.603 2.333 7.438 1.00 98.50 100 VAL A N 1
ATOM 772 C CA . VAL A 1 100 ? 2.777 3.011 8.731 1.00 98.50 100 VAL A CA 1
ATOM 773 C C . VAL A 1 100 ? 1.505 3.757 9.133 1.00 98.50 100 VAL A C 1
ATOM 775 O O . VAL A 1 100 ? 1.067 3.622 10.276 1.00 98.50 100 VAL A O 1
ATOM 778 N N . ASP A 1 101 ? 0.870 4.472 8.205 1.00 98.38 101 ASP A N 1
ATOM 779 C CA . ASP A 1 101 ? -0.370 5.204 8.473 1.00 98.38 101 ASP A CA 1
ATOM 780 C C . ASP A 1 101 ? -1.522 4.267 8.861 1.00 98.38 101 ASP A C 1
ATOM 782 O O . ASP A 1 101 ? -2.246 4.548 9.820 1.00 98.38 101 ASP A O 1
ATOM 786 N N . ILE A 1 102 ? -1.659 3.116 8.187 1.00 98.31 102 ILE A N 1
ATOM 787 C CA . ILE A 1 102 ? -2.619 2.068 8.572 1.00 98.31 102 ILE A CA 1
ATOM 788 C C . ILE A 1 102 ? -2.387 1.660 10.029 1.00 98.31 102 ILE A C 1
ATOM 790 O O . ILE A 1 102 ? -3.329 1.664 10.822 1.00 98.31 102 ILE A O 1
ATOM 794 N N . GLN A 1 103 ? -1.150 1.312 10.398 1.00 98.12 103 GLN A N 1
ATOM 795 C CA . GLN A 1 103 ? -0.858 0.845 11.756 1.00 98.12 103 GLN A CA 1
ATOM 796 C C . GLN A 1 103 ? -1.075 1.941 12.797 1.00 98.12 103 GLN A C 1
ATOM 798 O O . GLN A 1 103 ? -1.687 1.685 13.834 1.00 98.12 103 GLN A O 1
ATOM 803 N N . LYS A 1 104 ? -0.638 3.169 12.511 1.00 97.69 104 LYS A N 1
ATOM 804 C CA . LYS A 1 104 ? -0.815 4.319 13.397 1.00 97.69 104 LYS A CA 1
ATOM 805 C C . LYS A 1 104 ? -2.292 4.563 13.703 1.00 97.69 104 LYS A C 1
ATOM 807 O O . LYS A 1 104 ? -2.671 4.585 14.870 1.00 97.69 104 LYS A O 1
ATOM 812 N N . LEU A 1 105 ? -3.132 4.665 12.673 1.00 97.25 105 LEU A N 1
ATOM 813 C CA . LEU A 1 105 ? -4.566 4.924 12.841 1.00 97.25 105 LEU A CA 1
ATOM 814 C C . LEU A 1 105 ? -5.262 3.789 13.605 1.00 97.25 105 LEU A C 1
ATOM 816 O O . LEU A 1 105 ? -6.073 4.043 14.496 1.00 97.25 105 LEU A O 1
ATOM 820 N N . LYS A 1 106 ? -4.894 2.532 13.324 1.00 96.06 106 LYS A N 1
ATOM 821 C CA . LYS A 1 106 ? -5.399 1.373 14.075 1.00 96.06 106 LYS A CA 1
ATOM 822 C C . LYS A 1 106 ? -5.031 1.433 15.558 1.00 96.06 106 LYS A C 1
ATOM 824 O O . LYS A 1 106 ? -5.864 1.115 16.406 1.00 96.06 106 LYS A O 1
ATOM 829 N N . LEU A 1 107 ? -3.796 1.817 15.879 1.00 94.31 107 LEU A N 1
ATOM 830 C CA . LEU A 1 10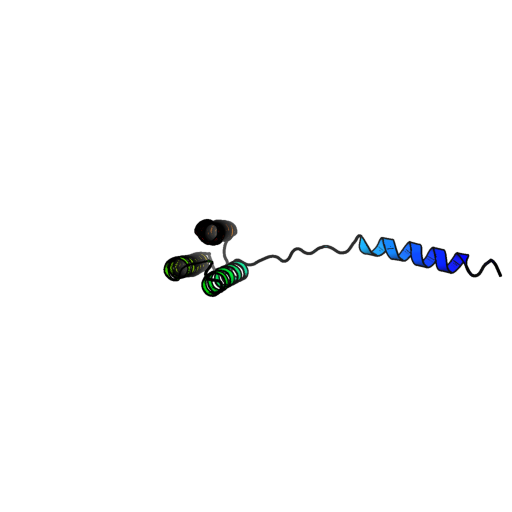7 ? -3.323 1.943 17.260 1.00 94.31 107 LEU A CA 1
ATOM 831 C C . LEU A 1 107 ? -4.006 3.100 17.992 1.00 94.31 107 LEU A C 1
ATOM 833 O O . LEU A 1 107 ? -4.464 2.912 19.117 1.00 94.31 107 LEU A O 1
ATOM 837 N N . GLU A 1 108 ? -4.158 4.257 17.348 1.00 92.44 108 GLU A N 1
ATOM 838 C CA . GLU A 1 108 ? -4.878 5.405 17.913 1.00 92.44 108 GLU A CA 1
ATOM 839 C C . GLU A 1 108 ? -6.311 5.028 18.313 1.00 92.44 108 GLU A C 1
ATOM 841 O O . GLU A 1 108 ? -6.774 5.402 19.391 1.00 92.44 108 GLU A O 1
ATOM 846 N N . LYS A 1 109 ? -6.996 4.202 17.509 1.00 87.31 109 LYS A N 1
ATOM 847 C CA . LYS A 1 109 ? -8.329 3.687 17.862 1.00 87.31 109 LYS A CA 1
ATOM 848 C C . LYS A 1 109 ? -8.340 2.696 19.011 1.00 87.31 109 LYS A C 1
ATOM 850 O O . LYS A 1 109 ? -9.362 2.588 19.680 1.00 87.31 109 LYS A O 1
ATOM 855 N N . ARG A 1 110 ? -7.252 1.967 19.253 1.00 84.50 110 ARG A N 1
ATOM 856 C CA . ARG A 1 110 ? -7.146 1.060 20.406 1.00 84.50 110 ARG A CA 1
ATOM 857 C C . ARG A 1 110 ? -6.949 1.822 21.713 1.00 84.50 110 ARG A C 1
ATOM 859 O O . ARG A 1 110 ? -7.484 1.387 22.719 1.00 84.50 110 ARG A O 1
ATOM 866 N N . VAL A 1 111 ? -6.221 2.939 21.685 1.00 82.00 111 VAL A N 1
ATOM 867 C CA . VAL A 1 111 ? -5.966 3.778 22.872 1.00 82.00 111 VAL A CA 1
ATOM 868 C C . VAL A 1 111 ? -7.182 4.634 23.248 1.00 82.00 111 VAL A C 1
ATOM 870 O O . VAL A 1 111 ? -7.358 4.967 24.410 1.00 82.00 111 VAL A O 1
ATOM 873 N N . GLN A 1 112 ? -8.026 4.992 22.276 1.00 69.44 112 GLN A N 1
ATOM 874 C CA . GLN A 1 112 ? -9.230 5.810 22.496 1.00 69.44 112 GLN A CA 1
ATOM 875 C C . GLN A 1 112 ? -10.467 5.014 22.964 1.00 69.44 112 GLN A C 1
ATOM 877 O O . GLN A 1 112 ? -11.525 5.618 23.136 1.00 69.44 112 GLN A O 1
ATOM 882 N N . LYS A 1 113 ? -10.372 3.684 23.095 1.00 55.62 113 LYS A N 1
ATOM 883 C CA . LYS A 1 113 ? -11.444 2.832 23.640 1.00 55.62 113 LYS A CA 1
ATOM 884 C C . LYS A 1 113 ? -11.397 2.812 25.158 1.00 55.62 113 LYS A C 1
ATOM 886 O O . LYS A 1 113 ? -12.501 2.777 25.740 1.00 55.62 113 LYS A O 1
#

pLDDT: mean 84.28, std 18.41, range [45.12, 98.75]

Sequence (113 aa):
MRLLSVVCSLALALSSLFSMFLPVEAKEWSIDDRQQALMQQVNEGQKAKELTVKEAKSLRKDLANLAKKKAKMKAKADSNNTLTKENQTELEGDLNKISVDIQKLKLEKRVQK

Secondary structure (DSSP, 8-state):
--SHHHHHHHHHHHGGGGGGG------PPPHHHHHHHHHHHHHHHHHTTSS-HHHHHHHHHHHHHHHHHHHHHHHHSTTT----HHHHHHHHHHHHHHHHHHHHHHHHHHHT-

Foldseek 3Di:
DPPVVVVVVVVVVVVVVVVPPDPPPDPDAALVNLLVVLLVLLVVCCVVVLAPPVLSVVLVVLSVVLVVLLQVQLVPPPDPSDHDPVSRVVSVVSSVVSVVSSVVSSVVSVVVD

Radius of gyration: 24.38 Å; chains: 1; bounding box: 39×69×48 Å